Protein AF-A0A5K1GTM7-F1 (afdb_monomer)

Foldseek 3Di:
DVVVLLVVLVVVLVVCLVCVVDDPPDPLVVVSVLCPDPDRPAHPVRSSVVVVCVVVVCCVVVVVVVVVVVVVCVVPVVVVVVVD

Structure (mmCIF, N/CA/C/O backbone):
data_AF-A0A5K1GTM7-F1
#
_entry.id   AF-A0A5K1GTM7-F1
#
loop_
_atom_site.group_PDB
_atom_site.id
_atom_site.type_symbol
_atom_site.label_atom_id
_atom_site.label_alt_id
_atom_site.label_comp_id
_atom_site.label_asym_id
_atom_site.label_entity_id
_atom_site.label_seq_id
_atom_site.pdbx_PDB_ins_code
_atom_site.Cartn_x
_atom_site.Cartn_y
_atom_site.Cartn_z
_atom_site.occupancy
_atom_site.B_iso_or_equiv
_atom_site.auth_seq_id
_atom_site.auth_comp_id
_atom_site.auth_asym_id
_atom_site.auth_atom_id
_atom_site.pdbx_PDB_model_num
ATOM 1 N N . GLY A 1 1 ? 7.059 13.734 6.141 1.00 85.44 1 GLY A N 1
ATOM 2 C CA . GLY A 1 1 ? 6.354 12.463 5.872 1.00 85.44 1 GLY A CA 1
ATOM 3 C C . GLY A 1 1 ? 6.571 11.978 4.450 1.00 85.44 1 GLY A C 1
ATOM 4 O O . GLY A 1 1 ? 7.490 11.197 4.228 1.00 85.44 1 GLY A O 1
ATOM 5 N N . ARG A 1 2 ? 5.792 12.493 3.484 1.00 91.50 2 ARG A N 1
ATOM 6 C CA . ARG A 1 2 ? 5.725 11.999 2.090 1.00 91.50 2 ARG A CA 1
ATOM 7 C C . ARG A 1 2 ? 7.073 11.709 1.430 1.00 91.50 2 ARG A C 1
ATOM 9 O O . ARG A 1 2 ? 7.289 10.594 0.987 1.00 91.50 2 ARG A O 1
ATOM 16 N N . ARG A 1 3 ? 8.009 12.667 1.411 1.00 94.75 3 ARG A N 1
ATOM 17 C CA . ARG 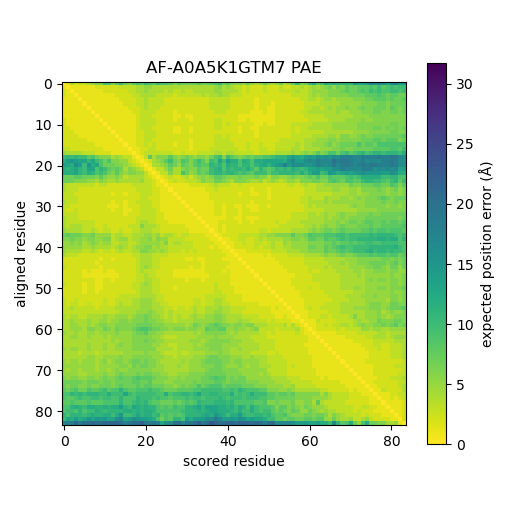A 1 3 ? 9.318 12.492 0.743 1.00 94.75 3 ARG A CA 1
ATOM 18 C C . ARG A 1 3 ? 10.089 11.259 1.236 1.00 94.75 3 ARG A C 1
ATOM 20 O O . ARG A 1 3 ? 10.700 10.563 0.435 1.00 94.75 3 ARG A O 1
ATOM 27 N N . LYS A 1 4 ? 10.047 10.983 2.545 1.00 95.81 4 LYS A N 1
ATOM 28 C CA . LYS A 1 4 ? 10.714 9.819 3.147 1.00 95.81 4 LYS A CA 1
ATOM 29 C C . LYS A 1 4 ? 10.029 8.516 2.727 1.00 95.81 4 LYS A C 1
ATOM 31 O O . LYS A 1 4 ? 10.720 7.577 2.356 1.00 95.81 4 LYS A O 1
ATOM 36 N N . VAL A 1 5 ? 8.694 8.497 2.730 1.00 94.88 5 VAL A N 1
ATOM 37 C CA . VAL A 1 5 ? 7.896 7.339 2.293 1.00 94.88 5 VAL A CA 1
ATOM 38 C C . VAL A 1 5 ? 8.115 7.056 0.808 1.00 94.88 5 VAL A C 1
ATOM 40 O O . VAL A 1 5 ? 8.426 5.929 0.457 1.00 94.88 5 VAL A O 1
ATOM 43 N N . MET A 1 6 ? 8.072 8.076 -0.053 1.00 96.88 6 MET A N 1
ATOM 44 C CA . MET A 1 6 ? 8.332 7.906 -1.488 1.00 96.88 6 MET A CA 1
ATOM 45 C C . MET A 1 6 ? 9.742 7.377 -1.759 1.00 96.88 6 MET A C 1
ATOM 47 O O . MET A 1 6 ? 9.914 6.505 -2.602 1.00 96.88 6 MET A O 1
ATOM 51 N N . LYS A 1 7 ? 10.752 7.856 -1.017 1.00 97.44 7 LYS A N 1
ATOM 52 C CA . LYS A 1 7 ? 12.118 7.322 -1.115 1.00 97.44 7 LYS A CA 1
ATOM 53 C C . LYS A 1 7 ? 12.168 5.837 -0.734 1.00 97.44 7 LYS A C 1
ATOM 55 O O . LYS A 1 7 ? 12.809 5.061 -1.428 1.00 97.44 7 LYS A O 1
ATOM 60 N N . MET A 1 8 ? 11.489 5.452 0.346 1.00 97.19 8 MET A N 1
ATOM 61 C CA . MET A 1 8 ? 11.407 4.058 0.789 1.00 97.19 8 MET A CA 1
ATOM 62 C C . MET A 1 8 ? 10.699 3.173 -0.246 1.00 97.19 8 MET A C 1
ATOM 64 O O . MET A 1 8 ? 11.256 2.156 -0.641 1.00 97.19 8 MET A O 1
ATOM 68 N N . LEU A 1 9 ? 9.521 3.582 -0.728 1.00 97.19 9 LEU A N 1
ATOM 69 C CA . LEU A 1 9 ? 8.761 2.842 -1.740 1.00 97.19 9 LEU A CA 1
ATOM 70 C C . LEU A 1 9 ? 9.565 2.677 -3.034 1.00 97.19 9 LEU A C 1
ATOM 72 O O . LEU A 1 9 ? 9.595 1.590 -3.600 1.00 97.19 9 LEU A O 1
ATOM 76 N N . LYS A 1 10 ? 10.273 3.724 -3.472 1.00 97.50 10 LYS A N 1
ATOM 77 C CA . LYS A 1 10 ? 11.133 3.648 -4.656 1.00 97.50 10 LYS A CA 1
ATOM 78 C C . LYS A 1 10 ? 12.265 2.634 -4.485 1.00 97.50 10 LYS A C 1
ATOM 80 O O . LYS A 1 10 ? 12.509 1.839 -5.386 1.00 97.50 10 LYS A O 1
ATOM 85 N N . ASN A 1 11 ? 12.925 2.629 -3.327 1.00 97.31 11 ASN A N 1
ATOM 86 C CA . ASN A 1 11 ? 13.965 1.643 -3.035 1.00 97.31 11 ASN A CA 1
ATOM 87 C C . ASN A 1 11 ? 13.404 0.213 -3.070 1.00 97.31 11 ASN A C 1
ATOM 89 O O . ASN A 1 11 ? 13.974 -0.637 -3.742 1.00 97.31 11 ASN A O 1
ATOM 93 N N . MET A 1 12 ? 12.251 -0.024 -2.436 1.00 95.38 12 MET A N 1
ATOM 94 C CA . MET A 1 12 ? 11.592 -1.336 -2.448 1.00 95.38 12 MET A CA 1
ATOM 95 C C . MET A 1 12 ? 11.214 -1.788 -3.865 1.00 95.38 12 MET A C 1
ATOM 97 O O . MET A 1 12 ? 11.415 -2.948 -4.212 1.00 95.38 12 MET A O 1
ATOM 101 N N . MET A 1 13 ? 10.691 -0.878 -4.695 1.00 95.31 13 MET A N 1
ATOM 102 C CA . MET A 1 13 ? 10.368 -1.163 -6.097 1.00 95.31 13 MET A CA 1
ATOM 103 C C . MET A 1 13 ? 11.621 -1.603 -6.861 1.00 95.31 13 MET A C 1
ATOM 105 O O . MET A 1 13 ? 11.618 -2.645 -7.511 1.00 95.31 13 MET A O 1
ATOM 109 N N . HIS A 1 14 ? 12.714 -0.848 -6.742 1.00 95.06 14 HIS A N 1
ATOM 110 C CA . HIS A 1 14 ? 13.976 -1.182 -7.399 1.00 95.06 14 HIS A CA 1
ATOM 111 C C . HIS A 1 14 ? 14.559 -2.520 -6.920 1.00 95.06 14 HIS A C 1
ATOM 113 O O . HIS A 1 14 ? 15.029 -3.301 -7.742 1.00 95.06 14 HIS A O 1
ATOM 119 N N . GLU A 1 15 ? 14.513 -2.803 -5.616 1.00 94.12 15 GLU A N 1
ATOM 120 C CA . GLU A 1 15 ? 14.969 -4.079 -5.049 1.00 94.12 15 GLU A CA 1
ATOM 121 C C . GLU A 1 15 ? 14.185 -5.262 -5.639 1.00 94.12 15 GLU A C 1
ATOM 123 O O . GLU A 1 15 ? 14.779 -6.242 -6.085 1.00 94.12 1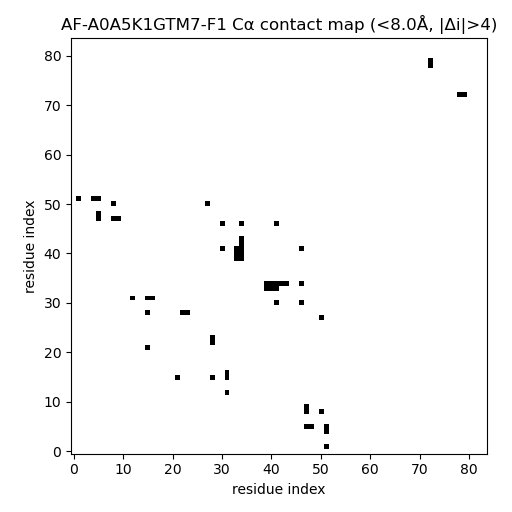5 GLU A O 1
ATOM 128 N N . ARG A 1 16 ? 12.855 -5.144 -5.731 1.00 93.50 16 ARG A N 1
ATOM 129 C CA . ARG A 1 16 ? 11.986 -6.188 -6.302 1.00 93.50 16 ARG A CA 1
ATOM 130 C C . ARG A 1 16 ? 12.141 -6.339 -7.818 1.00 93.50 16 ARG A C 1
ATOM 132 O O . ARG A 1 16 ? 12.046 -7.448 -8.343 1.00 93.50 16 ARG A O 1
ATOM 139 N N . LEU A 1 17 ? 12.412 -5.247 -8.534 1.00 91.00 17 LEU A N 1
ATOM 140 C CA . LEU A 1 17 ? 12.748 -5.290 -9.961 1.00 91.00 17 LEU A CA 1
ATOM 141 C C . LEU A 1 17 ? 14.094 -5.993 -10.204 1.00 91.00 17 LEU A C 1
ATOM 143 O O . LEU A 1 17 ? 14.226 -6.723 -11.185 1.00 91.00 17 LEU A O 1
ATOM 147 N N . ALA A 1 18 ? 15.071 -5.798 -9.312 1.00 91.81 18 ALA A N 1
ATOM 148 C CA . ALA A 1 18 ? 16.409 -6.377 -9.415 1.00 91.81 18 ALA A CA 1
ATOM 149 C C . ALA A 1 18 ? 16.481 -7.863 -9.018 1.00 91.81 18 ALA A C 1
ATOM 151 O O . ALA A 1 18 ? 17.382 -8.566 -9.478 1.00 91.81 18 ALA A O 1
ATOM 152 N N . GLU A 1 19 ? 15.536 -8.366 -8.216 1.00 88.31 19 GLU A N 1
ATOM 153 C CA . GLU A 1 19 ? 15.495 -9.768 -7.773 1.00 88.31 19 GLU A CA 1
ATOM 154 C C . GLU A 1 19 ? 14.163 -10.467 -8.143 1.00 88.31 19 GLU A C 1
ATOM 156 O O . GLU A 1 19 ? 13.371 -10.814 -7.265 1.00 88.31 19 GLU A O 1
ATOM 161 N N . PRO A 1 20 ? 13.901 -10.762 -9.437 1.00 73.38 20 PRO A N 1
ATOM 162 C CA . PRO A 1 20 ? 12.592 -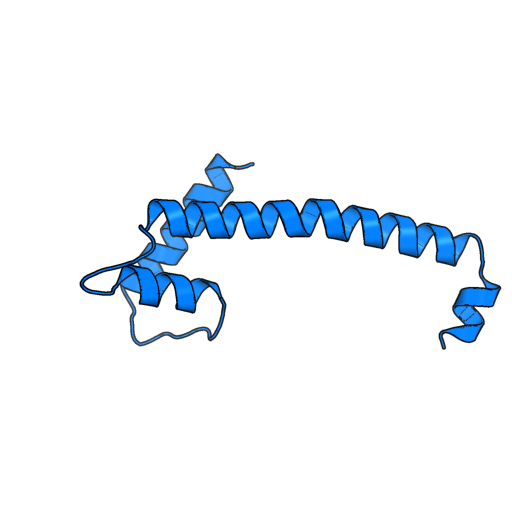11.246 -9.902 1.00 73.38 20 PRO A CA 1
ATOM 163 C C . PRO A 1 20 ? 12.147 -12.593 -9.318 1.00 73.38 20 PRO A C 1
ATOM 165 O O . PRO A 1 20 ? 10.981 -12.955 -9.417 1.00 73.38 20 PRO A O 1
ATOM 168 N N . LYS A 1 21 ? 13.074 -13.367 -8.743 1.00 76.25 21 LYS A N 1
ATOM 169 C CA . LYS A 1 21 ? 12.781 -14.679 -8.148 1.00 76.25 21 LYS A CA 1
ATOM 170 C C . LYS A 1 21 ? 12.193 -14.575 -6.739 1.00 76.25 21 LYS A C 1
ATOM 172 O O . LYS A 1 21 ? 11.703 -15.575 -6.221 1.00 76.25 21 LYS A O 1
ATOM 177 N N . ARG A 1 22 ? 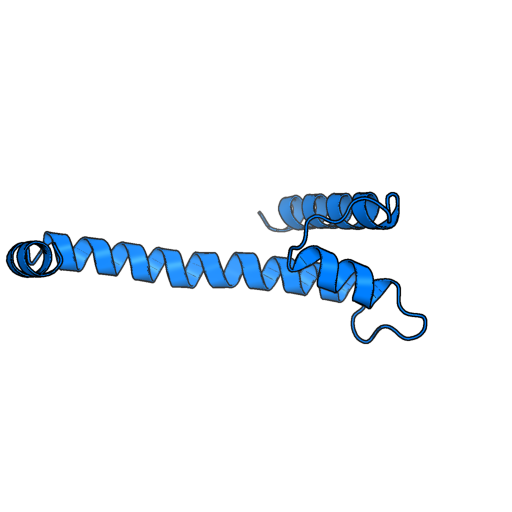12.252 -13.398 -6.110 1.00 77.56 22 ARG A N 1
ATOM 178 C CA . ARG A 1 22 ? 11.789 -13.177 -4.741 1.00 77.56 22 ARG A CA 1
ATOM 179 C C . ARG A 1 22 ? 10.403 -12.534 -4.747 1.00 77.56 22 ARG A C 1
ATOM 181 O O . ARG A 1 22 ? 10.269 -11.317 -4.807 1.00 77.56 22 ARG A O 1
ATOM 188 N N . VAL A 1 23 ? 9.378 -13.376 -4.656 1.00 81.25 23 VAL A N 1
ATOM 189 C CA . VAL A 1 23 ? 7.971 -12.955 -4.601 1.00 81.25 23 VAL A CA 1
ATOM 190 C C . VAL A 1 23 ? 7.504 -12.931 -3.145 1.00 81.25 23 VAL A C 1
ATOM 192 O O . VAL A 1 23 ? 7.707 -13.898 -2.413 1.00 81.25 23 VAL A O 1
ATOM 195 N N . HIS A 1 24 ? 6.894 -11.825 -2.726 1.00 86.00 24 HIS A N 1
ATOM 196 C CA . HIS A 1 24 ? 6.331 -11.630 -1.387 1.00 86.00 24 HIS A CA 1
ATOM 197 C C . HIS A 1 24 ? 4.837 -11.995 -1.341 1.00 86.00 24 HIS A C 1
ATOM 199 O O . HIS A 1 24 ? 4.320 -12.318 -0.275 1.00 86.00 24 HIS A O 1
ATOM 205 N N . GLY A 1 25 ? 4.156 -11.989 -2.492 1.00 90.75 25 GLY A N 1
ATOM 206 C CA . GLY A 1 25 ? 2.740 -12.328 -2.634 1.00 90.75 25 GLY A CA 1
ATOM 207 C C . GLY A 1 25 ? 1.802 -11.200 -2.203 1.00 90.75 25 GLY A C 1
ATOM 208 O O . GLY A 1 25 ? 0.664 -11.466 -1.823 1.00 90.75 25 GLY A O 1
ATOM 209 N N . ASP A 1 26 ? 2.277 -9.954 -2.225 1.00 94.25 26 ASP A N 1
ATOM 210 C CA . ASP A 1 26 ? 1.523 -8.782 -1.778 1.00 94.25 26 ASP A CA 1
ATOM 211 C C . ASP A 1 26 ? 1.079 -7.881 -2.947 1.00 94.25 26 ASP A C 1
ATOM 213 O O . ASP A 1 26 ? 1.430 -8.086 -4.110 1.00 94.25 26 ASP A O 1
ATOM 217 N N . PHE A 1 27 ? 0.279 -6.855 -2.643 1.00 93.75 27 PHE A N 1
ATOM 218 C CA . PHE A 1 27 ? -0.206 -5.911 -3.656 1.00 93.75 27 PHE A CA 1
ATOM 219 C C . PHE A 1 27 ? 0.929 -5.157 -4.369 1.00 93.75 27 PHE A C 1
ATOM 221 O O . PHE A 1 27 ? 0.791 -4.774 -5.529 1.00 93.75 27 PHE A O 1
ATOM 228 N N . PHE A 1 28 ? 2.065 -4.953 -3.704 1.00 94.88 28 PHE A N 1
ATOM 229 C CA . PHE A 1 28 ? 3.188 -4.244 -4.299 1.00 94.88 28 PHE A CA 1
ATOM 230 C C . PHE A 1 28 ? 3.867 -5.113 -5.373 1.00 94.88 28 PHE A C 1
ATOM 232 O O . PHE A 1 28 ? 4.268 -4.582 -6.406 1.00 94.88 28 PHE A O 1
ATOM 239 N N . ASP A 1 29 ? 3.881 -6.442 -5.224 1.00 93.62 29 ASP A N 1
ATOM 240 C CA . ASP A 1 29 ? 4.316 -7.345 -6.301 1.00 93.62 29 ASP A CA 1
ATOM 241 C C . ASP A 1 29 ? 3.416 -7.250 -7.539 1.00 93.62 29 ASP A C 1
ATOM 243 O O . ASP A 1 29 ? 3.919 -7.264 -8.659 1.00 93.62 29 ASP A O 1
ATOM 247 N N . ILE A 1 30 ? 2.102 -7.070 -7.365 1.00 93.88 30 ILE A N 1
ATOM 248 C CA . ILE A 1 30 ? 1.177 -6.871 -8.496 1.00 93.88 30 ILE A CA 1
ATOM 249 C C . ILE A 1 30 ? 1.577 -5.626 -9.301 1.00 93.88 30 ILE A C 1
ATOM 251 O O . ILE A 1 30 ? 1.586 -5.655 -10.531 1.00 93.88 30 ILE A O 1
ATOM 255 N N . LEU A 1 31 ? 1.949 -4.541 -8.616 1.00 95.25 31 LEU A N 1
ATOM 256 C CA . LEU A 1 31 ? 2.408 -3.316 -9.272 1.00 95.25 31 LEU A CA 1
ATOM 257 C C . LEU A 1 31 ? 3.783 -3.475 -9.925 1.00 95.25 31 LEU A C 1
ATOM 259 O O . LEU A 1 31 ? 3.993 -2.944 -11.012 1.00 95.25 31 LEU A O 1
ATOM 263 N N . VAL A 1 32 ? 4.706 -4.203 -9.290 1.00 94.69 32 VAL A N 1
ATOM 264 C CA . VAL A 1 32 ? 6.01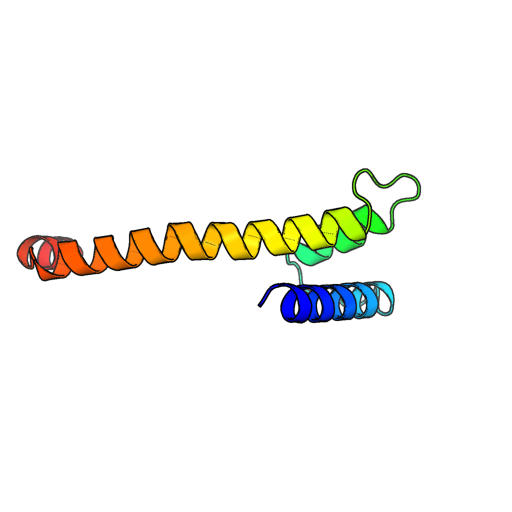9 -4.526 -9.874 1.00 94.69 32 VAL A CA 1
ATOM 265 C C . VAL A 1 32 ? 5.832 -5.277 -11.194 1.00 94.69 32 VAL A C 1
ATOM 267 O O . VAL A 1 32 ? 6.439 -4.911 -12.199 1.00 94.69 32 VAL A O 1
ATOM 270 N N . GLU A 1 33 ? 4.969 -6.292 -11.217 1.00 93.81 33 GLU A N 1
ATOM 271 C CA . GLU A 1 33 ? 4.697 -7.075 -12.424 1.00 93.81 33 GLU A CA 1
ATOM 272 C C . GLU A 1 33 ? 3.949 -6.268 -13.495 1.00 93.81 33 GLU A C 1
ATOM 274 O O . GLU A 1 33 ? 4.238 -6.420 -14.679 1.00 93.81 33 GLU A O 1
ATOM 279 N N . GLU A 1 34 ? 3.045 -5.359 -13.113 1.00 95.12 34 GLU A N 1
ATOM 280 C CA . GLU A 1 34 ? 2.397 -4.436 -14.057 1.00 95.12 34 GLU A CA 1
ATOM 281 C C . GLU A 1 34 ? 3.413 -3.513 -14.742 1.00 95.12 34 GLU A C 1
ATOM 283 O O . GLU A 1 34 ? 3.381 -3.366 -15.962 1.00 95.12 34 GLU A O 1
ATOM 288 N N . VAL A 1 35 ? 4.345 -2.939 -13.975 1.00 94.81 35 VAL A N 1
ATOM 289 C CA . VAL A 1 35 ? 5.374 -2.015 -14.484 1.00 94.81 35 VAL A CA 1
ATOM 290 C C . VAL A 1 35 ? 6.372 -2.718 -15.414 1.00 94.81 35 VAL A C 1
ATOM 292 O O . VAL A 1 35 ? 6.903 -2.082 -16.322 1.00 94.81 35 VAL A O 1
ATOM 295 N N . LYS A 1 36 ? 6.616 -4.024 -15.234 1.00 92.38 36 LYS A N 1
ATOM 296 C CA . LYS A 1 36 ? 7.515 -4.824 -16.089 1.00 92.38 36 LYS A 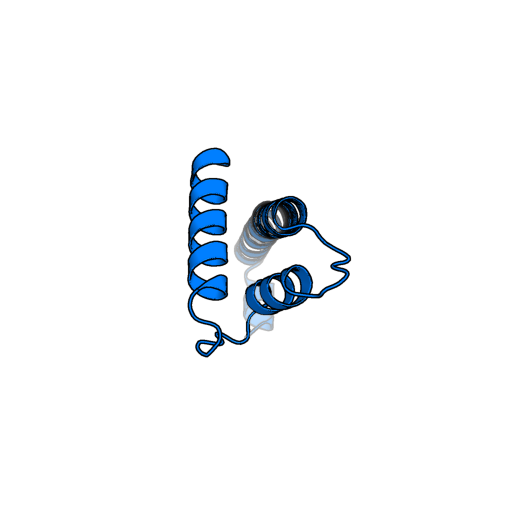CA 1
ATOM 297 C C . LYS A 1 36 ? 6.942 -5.164 -17.468 1.00 92.38 36 LYS A C 1
ATOM 299 O O . LYS A 1 36 ? 7.697 -5.608 -18.332 1.00 92.38 36 LYS A O 1
ATOM 304 N N . LYS A 1 37 ? 5.630 -5.029 -17.681 1.00 94.56 37 L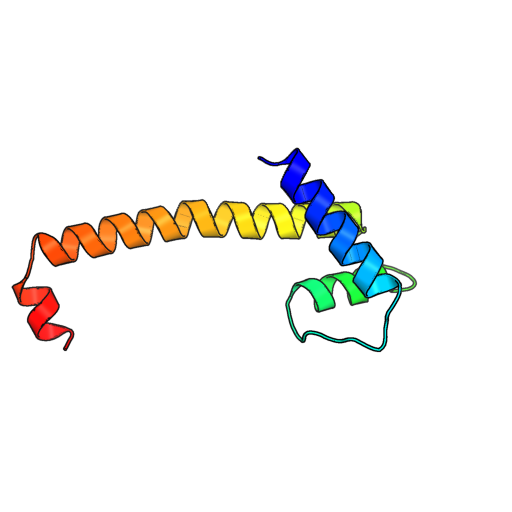YS A N 1
ATOM 305 C CA . LYS A 1 37 ? 4.997 -5.393 -18.958 1.00 94.56 37 LYS A CA 1
ATOM 306 C C . LYS A 1 37 ? 5.570 -4.559 -20.104 1.00 94.56 37 LYS A C 1
ATOM 308 O O . LYS A 1 37 ? 5.885 -3.391 -19.927 1.00 94.56 37 LYS A O 1
ATOM 313 N N . GLU A 1 38 ? 5.612 -5.128 -21.310 1.00 93.25 38 GLU A N 1
ATOM 314 C CA . GLU A 1 38 ? 6.031 -4.395 -22.521 1.00 93.25 38 GLU A CA 1
ATOM 315 C C . GLU A 1 38 ? 5.161 -3.157 -22.792 1.00 93.25 38 GLU A C 1
ATOM 317 O O . GLU A 1 38 ? 5.625 -2.160 -23.343 1.00 93.25 38 GLU A O 1
ATOM 322 N N . LYS A 1 39 ? 3.881 -3.227 -22.405 1.00 94.94 39 LYS A N 1
ATOM 323 C CA . LYS A 1 39 ? 2.901 -2.140 -22.496 1.00 94.94 39 LYS A CA 1
ATOM 324 C C . LYS A 1 39 ? 2.221 -1.968 -21.134 1.00 94.94 39 LYS A C 1
ATOM 326 O O . LYS A 1 39 ? 1.114 -2.478 -20.952 1.00 94.94 39 LYS A O 1
ATOM 331 N N . PRO A 1 40 ? 2.892 -1.324 -20.168 1.00 94.12 40 PRO A N 1
ATOM 332 C CA . PRO A 1 40 ? 2.368 -1.183 -18.819 1.00 94.12 40 PRO A CA 1
ATOM 333 C C . PRO A 1 40 ? 1.211 -0.179 -18.813 1.00 94.12 40 PRO A C 1
ATOM 335 O O . PRO A 1 40 ? 1.298 0.890 -19.420 1.00 94.12 40 PRO A O 1
ATOM 338 N N . VAL A 1 41 ? 0.122 -0.506 -18.115 1.00 95.62 41 VAL A N 1
ATOM 339 C CA . VAL A 1 41 ? -1.010 0.416 -17.908 1.00 95.62 41 VAL A CA 1
ATOM 340 C C . VAL A 1 41 ? -0.646 1.490 -16.880 1.00 95.62 41 VAL A C 1
ATOM 342 O O . VAL A 1 41 ? -1.149 2.613 -16.927 1.00 95.62 41 VAL A O 1
ATOM 345 N N . VAL A 1 42 ? 0.249 1.153 -15.951 1.00 94.62 42 VAL A N 1
ATOM 346 C CA . VAL A 1 42 ? 0.682 2.011 -14.848 1.00 94.62 42 VAL A CA 1
ATOM 347 C C . VAL A 1 42 ? 2.192 2.214 -14.936 1.00 94.62 42 VAL A C 1
ATOM 349 O O . VAL A 1 42 ? 2.953 1.254 -14.995 1.00 94.62 42 VAL A O 1
ATOM 352 N N . THR A 1 43 ? 2.642 3.471 -14.927 1.00 96.38 43 THR A N 1
ATOM 353 C CA . THR A 1 43 ? 4.080 3.789 -14.857 1.00 96.38 43 THR A CA 1
ATOM 354 C C . THR A 1 43 ? 4.629 3.550 -13.450 1.00 96.38 43 THR A C 1
ATOM 356 O O . THR A 1 43 ? 3.877 3.583 -12.478 1.00 96.38 43 THR A O 1
ATOM 359 N N . GLU A 1 44 ? 5.949 3.400 -13.299 1.00 95.44 44 GLU A N 1
ATOM 360 C CA . GLU A 1 44 ? 6.579 3.286 -11.972 1.00 95.44 44 GLU A CA 1
ATOM 361 C C . GLU A 1 44 ? 6.164 4.438 -11.038 1.00 95.44 44 GLU A C 1
ATOM 363 O O . GLU A 1 44 ? 5.796 4.211 -9.888 1.00 95.44 44 GLU A O 1
ATOM 368 N N . ALA A 1 45 ? 6.145 5.677 -11.541 1.00 96.00 45 ALA A N 1
ATOM 369 C CA . ALA A 1 45 ? 5.731 6.841 -10.760 1.00 96.00 45 ALA A CA 1
ATOM 370 C C . ALA A 1 45 ? 4.272 6.730 -10.288 1.00 96.00 45 ALA A C 1
ATOM 372 O O . ALA A 1 45 ? 3.989 6.949 -9.111 1.00 96.00 45 ALA A O 1
ATOM 373 N N . MET A 1 46 ? 3.364 6.320 -11.180 1.00 96.38 46 MET A N 1
ATOM 374 C CA . MET A 1 46 ? 1.957 6.103 -10.837 1.00 96.38 46 MET A CA 1
ATOM 375 C C . MET A 1 46 ? 1.782 4.959 -9.833 1.00 96.38 46 MET A C 1
ATOM 377 O O . MET A 1 46 ? 0.970 5.078 -8.922 1.00 96.38 46 MET A O 1
ATOM 381 N N . ALA A 1 47 ? 2.553 3.876 -9.956 1.00 96.94 47 ALA A N 1
ATOM 382 C CA . ALA A 1 47 ? 2.533 2.765 -9.008 1.00 96.94 47 ALA A CA 1
ATOM 383 C C . ALA A 1 47 ? 2.985 3.212 -7.608 1.00 96.94 47 ALA A C 1
ATOM 385 O O . ALA A 1 47 ? 2.346 2.881 -6.608 1.00 96.94 47 ALA A O 1
ATOM 386 N N . LEU A 1 48 ? 4.052 4.013 -7.527 1.00 97.44 48 LEU A N 1
ATOM 387 C CA . LEU A 1 48 ? 4.534 4.577 -6.265 1.00 97.44 48 LEU A CA 1
ATOM 388 C C . LEU A 1 48 ? 3.520 5.549 -5.645 1.00 97.44 48 LEU A C 1
ATOM 390 O O . LEU A 1 48 ? 3.290 5.500 -4.435 1.00 97.44 48 LEU A O 1
ATOM 394 N N . ASP A 1 49 ? 2.890 6.405 -6.452 1.00 96.19 49 ASP A N 1
ATOM 395 C CA . ASP A 1 49 ? 1.835 7.303 -5.978 1.00 96.19 49 ASP A CA 1
ATOM 396 C C . ASP A 1 49 ? 0.587 6.529 -5.528 1.00 96.19 49 ASP A C 1
ATOM 398 O O . ASP A 1 49 ? 0.009 6.872 -4.497 1.00 96.19 49 ASP A O 1
ATOM 402 N N . LEU A 1 50 ? 0.212 5.450 -6.222 1.00 96.12 50 LEU A N 1
ATOM 403 C CA . LEU A 1 50 ? -0.891 4.573 -5.826 1.00 96.12 50 LEU A CA 1
ATOM 404 C C . LEU A 1 50 ? -0.613 3.905 -4.474 1.00 96.12 50 LEU A C 1
ATOM 406 O O . LEU A 1 50 ? -1.463 3.958 -3.586 1.00 96.12 50 LEU A O 1
ATOM 410 N N . MET A 1 51 ? 0.587 3.351 -4.276 1.00 95.94 51 MET A N 1
ATOM 411 C CA . MET A 1 51 ? 1.001 2.802 -2.979 1.00 95.94 51 MET A CA 1
ATOM 412 C C . MET A 1 51 ? 0.935 3.855 -1.873 1.00 95.94 51 MET A C 1
ATOM 414 O O . MET A 1 51 ? 0.426 3.589 -0.785 1.00 95.94 51 MET A O 1
ATOM 418 N N . PHE A 1 52 ? 1.419 5.068 -2.146 1.00 95.25 52 PHE A N 1
ATOM 419 C CA . PHE A 1 52 ? 1.376 6.152 -1.173 1.00 95.25 52 PHE A CA 1
ATOM 420 C C . PHE A 1 52 ? -0.060 6.553 -0.819 1.00 95.25 52 PHE A C 1
ATOM 422 O O . PHE A 1 52 ? -0.379 6.685 0.362 1.00 95.25 52 PHE A O 1
ATOM 429 N N . VAL A 1 53 ? -0.930 6.724 -1.818 1.00 94.62 53 VAL A N 1
ATOM 430 C CA . VAL A 1 53 ? -2.337 7.091 -1.611 1.00 94.62 53 VAL A CA 1
ATOM 431 C C . VAL A 1 53 ? -3.080 6.004 -0.842 1.00 94.62 53 VAL A C 1
ATOM 433 O O . VAL A 1 53 ? -3.805 6.338 0.089 1.00 94.62 53 VAL A O 1
ATOM 436 N N . LEU A 1 54 ? -2.868 4.724 -1.154 1.00 94.12 54 LEU A N 1
ATOM 437 C CA . LEU A 1 54 ? -3.492 3.614 -0.428 1.00 94.12 54 LEU A CA 1
ATOM 438 C C . LEU A 1 54 ? -3.070 3.581 1.046 1.00 94.12 54 LEU A C 1
ATOM 440 O O . LEU A 1 54 ? -3.919 3.465 1.932 1.00 94.12 54 LEU A O 1
ATOM 444 N N . LEU A 1 55 ? -1.774 3.735 1.327 1.00 92.06 55 LEU A N 1
ATOM 445 C CA . LEU A 1 55 ? -1.264 3.788 2.701 1.00 92.06 55 LEU A CA 1
ATOM 446 C C . LEU A 1 55 ? -1.812 5.000 3.460 1.00 92.06 55 LEU A C 1
ATOM 448 O O . LEU A 1 55 ? -2.191 4.891 4.622 1.00 92.06 55 LEU A O 1
ATOM 452 N N . PHE A 1 56 ? -1.875 6.155 2.800 1.00 90.88 56 PHE A N 1
ATOM 453 C CA . PHE A 1 56 ? -2.355 7.383 3.419 1.00 90.88 56 PHE A CA 1
ATOM 454 C C . PHE A 1 56 ? -3.866 7.334 3.688 1.00 90.88 56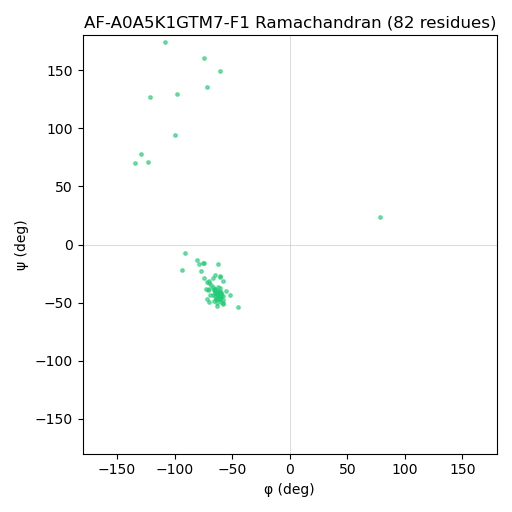 PHE A C 1
ATOM 456 O O . PHE A 1 56 ? -4.304 7.583 4.808 1.00 90.88 56 PHE A O 1
ATOM 463 N N . ALA A 1 57 ? -4.665 6.948 2.693 1.00 92.88 57 ALA A N 1
ATOM 464 C CA . ALA A 1 57 ? -6.119 6.886 2.810 1.00 92.88 57 ALA A CA 1
ATOM 465 C C . ALA A 1 57 ? -6.586 5.819 3.814 1.00 92.88 57 ALA A C 1
ATOM 467 O O . ALA A 1 57 ? -7.521 6.067 4.579 1.00 92.88 57 ALA A O 1
ATOM 468 N N . SER A 1 58 ? -5.931 4.651 3.843 1.00 92.00 58 SER A N 1
ATOM 469 C CA . SER A 1 58 ? -6.255 3.592 4.810 1.00 92.00 58 SER A CA 1
ATOM 470 C C . SER A 1 58 ? -5.954 4.023 6.241 1.00 92.00 58 SER A C 1
ATOM 472 O O . SER A 1 58 ? -6.764 3.763 7.129 1.00 92.00 58 SER A O 1
ATOM 474 N N . PHE A 1 59 ? -4.845 4.733 6.463 1.00 90.88 59 PHE A N 1
ATOM 475 C CA . PHE A 1 59 ? -4.500 5.243 7.783 1.00 90.88 59 PHE A CA 1
ATOM 476 C C . PHE A 1 59 ? -5.530 6.257 8.289 1.00 90.88 59 PHE A C 1
ATOM 478 O O . PHE A 1 59 ? -6.069 6.075 9.378 1.00 90.88 59 PHE A O 1
ATOM 485 N N . GLU A 1 60 ? -5.846 7.288 7.505 1.00 89.06 60 GLU A N 1
ATOM 486 C CA . GLU A 1 60 ? -6.764 8.354 7.935 1.00 89.06 60 GLU A CA 1
ATOM 487 C C . GLU A 1 60 ? -8.167 7.810 8.246 1.00 89.06 60 GLU A C 1
ATOM 489 O O . GLU A 1 60 ? -8.733 8.077 9.305 1.00 89.06 60 GLU A O 1
ATOM 494 N N . THR A 1 61 ? -8.715 6.974 7.361 1.00 90.50 61 THR A N 1
ATOM 495 C CA . THR A 1 61 ? -10.072 6.428 7.534 1.00 90.50 61 THR A CA 1
ATOM 496 C C . THR A 1 61 ? -10.152 5.394 8.656 1.00 90.50 61 THR A C 1
ATOM 498 O O . THR A 1 61 ? -11.039 5.472 9.508 1.00 90.50 61 THR A O 1
ATOM 501 N N . THR A 1 62 ? -9.211 4.445 8.701 1.00 94.75 62 THR A N 1
ATOM 502 C CA . THR A 1 62 ? -9.239 3.348 9.680 1.00 94.75 62 THR A CA 1
ATOM 503 C C . THR A 1 62 ? -8.882 3.840 11.076 1.00 94.75 62 THR A C 1
ATOM 505 O O . THR A 1 62 ? -9.502 3.404 12.040 1.00 94.75 62 THR A O 1
ATOM 508 N N . SER A 1 63 ? -7.927 4.767 11.215 1.00 95.75 63 SER A N 1
ATOM 509 C CA . SER A 1 63 ? -7.552 5.307 12.531 1.00 95.75 63 SER A CA 1
ATOM 510 C C . SER A 1 63 ? -8.711 6.057 13.183 1.00 95.75 63 SER A C 1
ATOM 512 O O . SER A 1 63 ? -8.975 5.859 14.371 1.00 95.75 63 SER A O 1
ATOM 514 N N . LEU A 1 64 ? -9.453 6.850 12.408 1.00 95.56 64 LEU A N 1
ATOM 515 C CA . LEU A 1 64 ? -10.643 7.536 12.891 1.00 95.56 64 LEU A CA 1
ATOM 516 C C . LEU A 1 64 ? -11.745 6.539 13.260 1.00 95.56 64 LEU A C 1
ATOM 518 O O . LEU A 1 64 ? -12.291 6.615 14.360 1.00 95.56 64 LEU A O 1
ATOM 522 N N . ALA A 1 65 ? -12.040 5.585 12.374 1.00 96.50 65 ALA A N 1
ATOM 523 C CA . ALA A 1 65 ? -13.061 4.570 12.618 1.00 96.50 65 ALA A CA 1
ATOM 524 C C . ALA A 1 65 ? -12.748 3.725 13.861 1.00 96.50 65 ALA A C 1
ATOM 526 O O . ALA A 1 65 ? -13.629 3.514 14.689 1.00 96.50 65 ALA A O 1
ATOM 527 N N . LEU A 1 66 ? -11.494 3.296 14.037 1.00 96.88 66 LE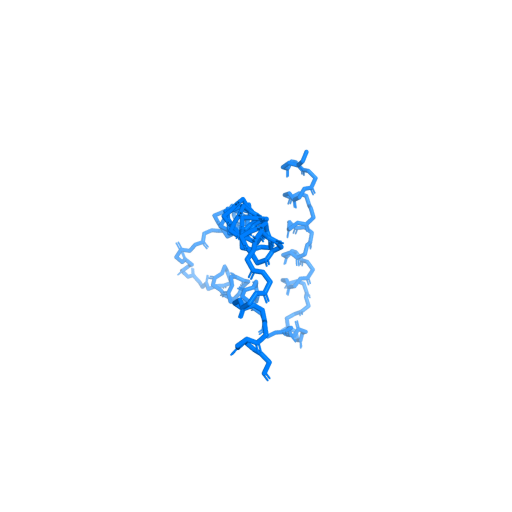U A N 1
ATOM 528 C CA . LEU A 1 66 ? -11.050 2.562 15.222 1.00 96.88 66 LEU A CA 1
ATOM 529 C C . LEU A 1 66 ? -11.140 3.419 16.481 1.00 96.88 66 LEU A C 1
ATOM 531 O O . LEU A 1 66 ? -11.631 2.945 17.499 1.00 96.88 66 LEU A O 1
ATOM 535 N N . THR A 1 67 ? -10.708 4.678 16.416 1.00 97.62 67 THR A N 1
ATOM 536 C CA . THR A 1 67 ? -10.769 5.595 17.562 1.00 97.62 67 THR A CA 1
ATOM 537 C C . THR A 1 67 ? -12.211 5.797 18.022 1.00 97.62 67 THR A C 1
ATOM 539 O O . THR A 1 67 ? -12.505 5.679 19.210 1.00 97.62 67 THR A O 1
ATOM 542 N N . LEU A 1 68 ? -13.125 6.055 17.084 1.00 97.44 68 LEU A N 1
ATOM 543 C CA . LEU A 1 68 ? -14.550 6.199 17.378 1.00 97.44 68 LEU A CA 1
ATOM 544 C C . LEU A 1 68 ? -15.168 4.882 17.844 1.00 97.44 68 LEU A C 1
ATOM 546 O O . LEU A 1 68 ? -15.911 4.880 18.818 1.00 97.44 68 LEU A O 1
ATOM 550 N N . GLY A 1 69 ? -14.834 3.768 17.194 1.00 96.12 69 GLY A N 1
ATOM 551 C CA . GLY A 1 69 ? -15.307 2.441 17.573 1.00 96.12 69 GLY A CA 1
ATOM 552 C C . GLY A 1 69 ? -14.925 2.098 19.009 1.00 96.12 69 GLY A C 1
ATOM 553 O O . GLY A 1 69 ? -15.793 1.773 19.811 1.00 96.12 69 GLY A O 1
ATOM 554 N N . VAL A 1 70 ? -13.649 2.256 19.370 1.00 96.31 70 VAL A N 1
ATOM 555 C CA . VAL A 1 70 ? -13.167 2.037 20.741 1.00 96.31 70 VAL A CA 1
ATOM 556 C C . VAL A 1 70 ? -13.859 2.986 21.715 1.00 96.31 70 VAL A C 1
ATOM 558 O O . VAL A 1 70 ? -14.330 2.534 22.753 1.00 96.31 70 VAL A O 1
ATOM 561 N N . ARG A 1 71 ? -13.990 4.274 21.374 1.00 96.88 71 ARG A N 1
ATOM 562 C CA . ARG A 1 71 ? -14.689 5.246 22.222 1.00 96.88 71 ARG A CA 1
ATOM 563 C C . ARG A 1 71 ? -16.135 4.826 22.505 1.00 96.88 71 ARG A C 1
ATOM 565 O O . ARG A 1 71 ? -16.531 4.772 23.666 1.00 96.88 71 ARG A O 1
ATOM 572 N N . LEU A 1 72 ? -16.901 4.484 21.472 1.00 96.62 72 LEU A N 1
ATOM 573 C CA . LEU A 1 72 ? -18.295 4.059 21.612 1.00 96.62 72 LEU A CA 1
ATOM 574 C C . LEU A 1 72 ? -18.413 2.792 22.462 1.00 96.62 72 LEU A C 1
ATOM 576 O O . LEU A 1 72 ? -19.293 2.710 23.313 1.00 96.62 72 LEU A O 1
ATOM 580 N N . LEU A 1 73 ? -17.504 1.832 22.282 1.00 95.75 73 LEU A N 1
ATOM 581 C CA . LEU A 1 73 ? -17.462 0.624 23.106 1.00 95.75 73 LEU A CA 1
ATOM 582 C C . LEU A 1 73 ? -17.141 0.938 24.575 1.00 95.75 73 LEU A C 1
ATOM 584 O O . LEU A 1 73 ? -17.742 0.346 25.466 1.00 95.75 73 LEU A O 1
ATOM 588 N N . THR A 1 74 ? -16.240 1.887 24.849 1.00 95.38 74 THR A N 1
ATOM 589 C CA . THR A 1 74 ? -15.934 2.301 26.230 1.00 95.38 74 THR A CA 1
ATOM 590 C C . THR A 1 74 ? -17.072 3.071 26.898 1.00 95.38 74 THR A C 1
ATOM 592 O O . THR A 1 74 ? -17.237 2.971 28.109 1.00 95.38 74 THR A O 1
ATOM 595 N N . GLU A 1 75 ? -17.862 3.819 26.125 1.00 96.31 75 GLU A N 1
ATOM 596 C CA . GLU A 1 75 ? -19.026 4.565 26.618 1.00 96.31 75 GLU A CA 1
ATOM 597 C C . GLU A 1 75 ? -20.259 3.657 26.829 1.00 96.31 75 GLU A C 1
ATOM 599 O O . GLU A 1 75 ? -21.172 4.052 27.549 1.00 96.31 75 GLU A O 1
ATOM 604 N N . ASN A 1 76 ? -20.278 2.447 26.246 1.00 95.12 76 ASN A N 1
ATOM 605 C CA . ASN A 1 76 ? -21.413 1.507 26.267 1.00 95.12 76 ASN A CA 1
ATOM 606 C C . ASN A 1 76 ? -20.944 0.066 26.599 1.00 95.12 76 ASN A C 1
ATOM 608 O O . ASN A 1 76 ? -20.923 -0.809 25.723 1.00 95.12 76 ASN A O 1
ATOM 612 N N . PRO A 1 77 ? -20.511 -0.209 27.845 1.00 93.06 77 PRO A N 1
ATOM 613 C CA . PRO A 1 77 ? -19.897 -1.486 28.229 1.00 93.06 77 PRO A CA 1
ATOM 614 C C . PRO A 1 77 ? -20.808 -2.713 28.041 1.00 93.06 77 PRO A C 1
ATOM 616 O O . PRO A 1 77 ? -20.317 -3.811 27.782 1.00 93.06 77 PRO A O 1
ATOM 619 N N . GLU A 1 78 ? -22.128 -2.549 28.093 1.00 95.81 78 GLU A N 1
ATOM 620 C CA . GLU A 1 78 ? -23.107 -3.605 27.812 1.00 95.81 78 GLU A CA 1
ATOM 621 C C . GLU A 1 78 ? -23.071 -4.092 26.354 1.00 95.81 78 GLU A C 1
ATOM 623 O O . GLU A 1 78 ? -23.418 -5.240 26.068 1.00 95.81 78 GLU A O 1
ATOM 628 N N . VAL A 1 79 ? -22.636 -3.243 25.414 1.00 94.31 79 VAL A N 1
ATOM 629 C CA . VAL A 1 79 ? -22.409 -3.646 24.018 1.00 94.31 79 VAL A CA 1
ATOM 630 C C . VAL A 1 79 ? -21.182 -4.548 23.933 1.00 94.31 79 VAL A C 1
ATOM 632 O O . VAL A 1 79 ? -21.209 -5.547 23.221 1.00 94.31 79 VAL A O 1
ATOM 635 N N . VAL A 1 80 ? -20.129 -4.244 24.697 1.00 92.75 80 VAL A N 1
ATOM 636 C CA . VAL A 1 80 ? -18.906 -5.062 24.753 1.00 92.75 80 VAL A CA 1
ATOM 637 C C . VAL A 1 80 ? -19.201 -6.455 25.305 1.00 92.75 80 VAL A C 1
ATOM 639 O O . VAL A 1 80 ? -18.689 -7.438 24.776 1.00 92.75 80 VAL A O 1
ATOM 642 N N . GLU A 1 81 ? -20.054 -6.561 26.326 1.00 92.81 81 GLU A N 1
ATOM 643 C CA . GLU A 1 81 ? -20.467 -7.854 26.885 1.00 92.81 81 GLU A CA 1
ATOM 644 C C . GLU A 1 81 ? -21.180 -8.734 25.848 1.00 92.81 81 GLU A C 1
ATOM 646 O O . GLU A 1 81 ? -20.939 -9.936 25.798 1.00 92.81 81 GLU A O 1
ATOM 651 N N . LYS A 1 82 ? -21.990 -8.133 24.968 1.00 94.12 82 LYS A N 1
ATOM 652 C CA . LYS A 1 82 ? -22.696 -8.841 23.886 1.00 94.12 82 LYS A CA 1
ATOM 653 C C . LYS A 1 82 ? -21.806 -9.238 22.702 1.00 94.12 82 LYS A C 1
ATOM 655 O O . LYS A 1 82 ? -22.250 -10.024 21.872 1.00 94.12 82 LYS A O 1
ATOM 660 N N . LEU A 1 83 ? -20.606 -8.664 22.581 1.00 88.75 83 LEU A N 1
ATOM 661 C CA . LEU A 1 83 ? -19.643 -8.958 21.509 1.00 88.75 83 LEU A CA 1
ATOM 662 C C . LEU A 1 83 ? -18.658 -10.087 21.865 1.00 88.75 83 LEU A C 1
ATOM 664 O O . LEU A 1 83 ? -17.872 -10.479 21.001 1.00 88.75 83 LEU A O 1
ATOM 668 N N . ARG A 1 84 ? -18.662 -10.565 23.116 1.00 74.12 84 ARG A N 1
ATOM 669 C CA . ARG A 1 84 ? -17.903 -11.749 23.551 1.00 74.12 84 ARG A CA 1
ATOM 670 C C . ARG A 1 84 ? -18.516 -13.039 23.026 1.00 74.12 84 ARG A C 1
ATOM 672 O O . ARG A 1 84 ? -17.709 -13.944 22.725 1.00 74.12 84 ARG A O 1
#

Radius of gyration: 18.83 Å; Cα contacts (8 Å, |Δi|>4): 30; chains: 1; bounding box: 40×27×51 Å

InterPro domains:
  IPR001128 Cytochrome P450 [PF00067] (4-84)
  IPR036396 Cytochrome P450 superfamily [G3DSA:1.10.630.10] (1-84)
  IPR036396 Cytochrome P450 superfamily [SSF48264] (2-84)

Organism: NCBI:txid210225

Solvent-accessible surface area (backbone atoms only — not comparable to full-atom values): 4959 Å² total; per-residue (Å²): 113,66,72,62,52,52,52,50,53,51,50,53,51,51,53,46,68,74,39,78,88,66,80,86,85,48,74,66,53,56,47,53,57,41,44,67,40,99,80,44,94,46,52,67,68,54,45,52,51,49,53,50,49,53,55,49,54,50,47,60,55,48,53,50,51,49,53,52,50,53,49,53,41,71,76,37,58,72,58,50,66,74,73,109

Sequence (84 aa):
GRRKVMKMLKNMMHERLAEPKRVHGDFFDILVEEVKKEKPVVTEAMALDLMFVLLFASFETTSLALTLGVRLLTENPEVVEKLR

Mean predicted aligned error: 4.59 Å

pLDDT: mean 93.3, std 4.94, range [73.38, 97.62]

Secondary structure (DSSP, 8-state):
-HHHHHHHHHHHHHHHHH-TT----SHHHHHHHHHTSSS-SS-HHHHHHHHHHHHHHHHHHHHHHHHHHHHHHHH-HHHHHHT-